Protein AF-A0A1M6G8B5-F1 (afdb_monomer)

Solvent-accessible surface area (backbone atoms only — not comparable to full-atom values): 11275 Å² total; per-residue (Å²): 138,87,86,83,88,87,83,81,87,79,93,84,87,83,91,82,84,88,82,90,81,89,80,86,82,80,84,83,77,86,79,80,83,82,78,87,80,78,81,82,77,81,77,76,77,73,76,72,65,67,79,67,63,78,80,67,77,77,81,80,72,81,74,77,85,74,79,82,84,76,59,58,72,57,52,52,50,35,52,52,48,27,37,52,56,14,40,40,54,83,79,52,59,72,67,59,53,52,51,49,52,52,51,50,48,49,52,51,53,50,53,48,50,52,51,54,52,49,28,67,73,68,72,47,80,86,73,84,63,64,64,59,55,47,43,55,53,48,30,55,50,49,20,53,50,48,29,75,74,59,34,22,69,50,37,41,55,52,40,52,51,52,48,53,51,52,51,52,52,52,63,74,75,106

Secondary structure (DSSP, 8-state):
---PPPPP---------------PPPPPPPPPPPPPPPPPPPPPP-TTTGGG---SPP-------PPP-SSHHHHHHHHHHHHHHHHHTTTS-HHHHHHHHHHHHHHHHHHHHHHHHHHHHTTPPPPPSHHHHHHHHHHHHHHHHHHHHHHHHHHHHHHHHHHHHHHHHHHHH-

Mean predicted aligned error: 17.0 Å

Nearest PDB structures (foldseek):
  6hjx-assembly1_E  TM=4.077E-01  e=4.255E+00  Dickeya chrysanthemi
  6hjx-assembly1_D  TM=4.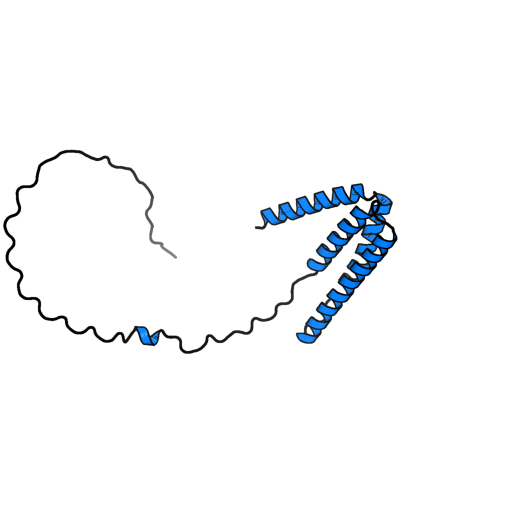013E-01  e=4.500E+00  Dickeya chrysanthemi

Sequence (174 aa):
MSDSPQYPGGHQYPEGPEPVGGYEPPPEPPRPRPDPVPPPEPDPPPVAAERFRRTTPARLRDIPVERGRGYWRLVTGTVFYVMIVGGMADYVDPSARVVAHLAFWGLIAAAFGVTVARERRYDWSPEARWPWAAAAIGGALAAEVLVLAFGSPAVIVGSLILLALGAFVLVLAG

Organism: NCBI:txid758803

Foldseek 3Di:
DDDDDDDDDDDDDDDDDDDDDDDDDDDDDDDDDDDDDDDDDPDDPCPPPVVPPPPDDDPPDDDPPDDDDDCVVLVVLLLVLLLVLLLCVVPDDVVVSVVSLVVSLVVLVVVVVVVVVVCVVNVNDDDDPVVSVCSSVVSSCSSVVCCVPPNNVVSNVVSVVVVVVVVVVVVVVD

Radius of gyration: 37.58 Å; Cα contacts (8 Å, |Δi|>4): 63; chains: 1; bounding box: 78×96×60 Å

pLDDT: mean 80.24, std 18.22, range [37.56, 98.06]

Structure (mmCIF, N/CA/C/O backbone):
data_AF-A0A1M6G8B5-F1
#
_entry.id   AF-A0A1M6G8B5-F1
#
loop_
_atom_site.group_PDB
_atom_site.id
_atom_site.type_symbol
_atom_site.label_atom_id
_atom_site.label_alt_id
_atom_site.label_comp_id
_atom_site.label_asym_id
_atom_site.label_entity_id
_atom_site.label_seq_id
_atom_site.pdbx_PDB_ins_code
_atom_site.Cartn_x
_atom_site.Cartn_y
_atom_site.Cartn_z
_atom_site.occupancy
_atom_site.B_iso_or_equiv
_atom_site.auth_seq_id
_atom_site.auth_comp_id
_atom_site.auth_asym_id
_atom_site.auth_atom_id
_atom_site.pdbx_PDB_model_num
ATOM 1 N N . MET A 1 1 ? -58.262 18.441 11.625 1.00 37.56 1 MET A N 1
ATOM 2 C CA . MET A 1 1 ? -58.736 19.220 10.465 1.00 37.56 1 MET A CA 1
ATOM 3 C C . MET A 1 1 ? -58.726 20.670 10.931 1.00 37.56 1 MET A C 1
ATOM 5 O O . MET A 1 1 ? -59.649 21.050 11.626 1.00 37.56 1 MET A O 1
ATOM 9 N N . SER A 1 2 ? -57.574 21.340 11.017 1.00 44.12 2 SER A N 1
ATOM 10 C CA . SER A 1 2 ? -56.680 21.845 9.955 1.00 44.12 2 SER A CA 1
ATOM 11 C C . SER A 1 2 ? -57.307 23.012 9.203 1.00 44.12 2 SER A C 1
ATOM 13 O O . SER A 1 2 ? -58.059 22.758 8.278 1.00 44.12 2 SER A O 1
ATOM 15 N N . ASP A 1 3 ? -56.943 24.238 9.586 1.00 48.12 3 ASP A N 1
ATOM 16 C CA . ASP A 1 3 ? -56.915 25.397 8.692 1.00 48.12 3 ASP A CA 1
ATOM 17 C C . ASP A 1 3 ? -55.738 26.311 9.071 1.00 48.12 3 ASP A C 1
ATOM 19 O O . ASP A 1 3 ? -55.512 26.636 10.238 1.00 48.12 3 ASP A O 1
ATOM 23 N N . SER A 1 4 ? -54.941 26.628 8.054 1.00 46.16 4 SER A N 1
ATOM 24 C CA . SER A 1 4 ? -53.639 27.299 8.095 1.00 46.16 4 SER A CA 1
ATOM 25 C C . SER A 1 4 ? -53.772 28.818 7.913 1.00 46.16 4 SER A C 1
ATOM 27 O O . SER A 1 4 ? -54.592 29.244 7.100 1.00 46.16 4 SER A O 1
ATOM 29 N N . PRO A 1 5 ? -52.916 29.654 8.533 1.00 56.34 5 PRO A N 1
ATOM 30 C CA . PRO A 1 5 ? -52.789 31.063 8.157 1.00 56.34 5 PRO A CA 1
ATOM 31 C C . PRO A 1 5 ? -51.826 31.286 6.979 1.00 56.34 5 PRO A C 1
ATOM 33 O O . PRO A 1 5 ? -50.752 30.690 6.896 1.00 56.34 5 PRO A O 1
ATOM 36 N N . GLN A 1 6 ? -52.246 32.175 6.081 1.00 52.47 6 GLN A N 1
ATOM 37 C CA . GLN A 1 6 ? -51.618 32.575 4.821 1.00 52.47 6 GLN A CA 1
ATOM 38 C C . GLN A 1 6 ? -50.399 33.497 5.020 1.00 52.47 6 GLN A C 1
ATOM 40 O O . GLN A 1 6 ? -50.428 34.413 5.838 1.00 52.47 6 GLN A O 1
ATOM 45 N N . TYR A 1 7 ? -49.364 33.296 4.199 1.00 46.31 7 TYR A N 1
ATOM 46 C CA . TYR A 1 7 ? -48.261 34.238 3.964 1.00 46.31 7 TYR A CA 1
ATOM 47 C C . TYR A 1 7 ? -48.490 34.983 2.635 1.00 46.31 7 TYR A C 1
ATOM 49 O O . TYR A 1 7 ? -48.707 34.319 1.620 1.00 46.31 7 TYR A O 1
ATOM 57 N N . PRO A 1 8 ? -48.345 36.316 2.582 1.00 53.56 8 PRO A N 1
ATOM 58 C CA . PRO A 1 8 ? -47.986 37.047 1.364 1.00 53.56 8 PRO A CA 1
ATOM 59 C C . PRO A 1 8 ? -46.480 37.390 1.437 1.00 53.56 8 PRO A C 1
ATOM 61 O O . PRO A 1 8 ? -46.020 37.922 2.440 1.00 53.56 8 PRO A O 1
ATOM 64 N N . GLY A 1 9 ? -45.608 36.951 0.518 1.00 44.19 9 GLY A N 1
ATOM 65 C CA . GLY A 1 9 ? -45.494 37.433 -0.869 1.00 44.19 9 GLY A CA 1
ATOM 66 C C . GLY A 1 9 ? -44.902 38.851 -0.857 1.00 44.19 9 GLY A C 1
ATOM 67 O O . GLY A 1 9 ? -45.481 39.720 -0.228 1.00 44.19 9 GLY A O 1
ATOM 68 N N . GLY A 1 10 ? -43.778 39.225 -1.463 1.00 38.00 10 GLY A N 1
ATOM 69 C CA . GLY A 1 10 ? -42.830 38.674 -2.431 1.00 38.00 10 GLY A CA 1
ATOM 70 C C . GLY A 1 10 ? -41.906 39.853 -2.826 1.00 38.00 10 GLY A C 1
ATOM 71 O O . GLY A 1 10 ? -42.221 41.005 -2.533 1.00 38.00 10 GLY A O 1
ATOM 72 N N . HIS A 1 11 ? -40.742 39.593 -3.421 1.00 50.22 11 HIS A N 1
ATOM 73 C CA . HIS A 1 11 ? -39.726 40.608 -3.755 1.00 50.22 11 HIS A CA 1
ATOM 74 C C . HIS A 1 11 ? -40.160 41.618 -4.835 1.00 50.22 11 HIS A C 1
ATOM 76 O O . HIS A 1 11 ? -40.746 41.196 -5.827 1.00 50.22 11 HIS A O 1
ATOM 82 N N . GLN A 1 12 ? -39.742 42.891 -4.709 1.00 45.28 12 GLN A N 1
ATOM 83 C CA . GLN A 1 12 ? -39.438 43.807 -5.830 1.00 45.28 12 GLN A CA 1
ATOM 84 C C . GLN A 1 12 ? -38.742 45.101 -5.342 1.00 45.28 12 GLN A C 1
ATOM 86 O O . GLN A 1 12 ? -39.284 45.821 -4.510 1.00 45.28 12 GLN A O 1
ATOM 91 N N . TYR A 1 13 ? -37.550 45.398 -5.878 1.00 47.88 13 TYR A N 1
ATOM 92 C CA . TYR A 1 13 ? -36.963 46.752 -5.930 1.00 47.88 13 TYR A CA 1
ATOM 93 C C . TYR A 1 13 ? -37.422 47.435 -7.230 1.00 47.88 13 TYR A C 1
ATOM 95 O O . TYR A 1 13 ? -37.620 46.734 -8.228 1.00 47.88 13 TYR A O 1
ATOM 103 N N . PRO A 1 14 ? -37.567 48.773 -7.251 1.00 51.31 14 PRO A N 1
ATOM 104 C CA . PRO A 1 14 ? -36.637 49.541 -8.087 1.00 51.31 14 PRO A CA 1
ATOM 105 C C . PRO A 1 14 ? -36.208 50.913 -7.527 1.00 51.31 14 PRO A C 1
ATOM 107 O O . PRO A 1 14 ? -36.845 51.505 -6.657 1.00 51.31 14 PRO A O 1
ATOM 110 N N . GLU A 1 15 ? -35.090 51.376 -8.088 1.00 50.91 15 GLU A N 1
ATOM 111 C CA . GLU A 1 15 ? -34.401 52.660 -7.922 1.00 50.91 15 GLU A CA 1
ATOM 112 C C . GLU A 1 15 ? -35.298 53.878 -8.205 1.00 50.91 15 GLU A C 1
ATOM 114 O O . GLU A 1 15 ? -36.099 53.876 -9.141 1.00 50.91 15 GLU A O 1
ATOM 119 N N . GLY A 1 16 ? -35.120 54.946 -7.422 1.00 44.53 16 GLY A N 1
ATOM 120 C CA . GLY A 1 16 ? -35.739 56.253 -7.646 1.00 44.53 16 GLY A CA 1
ATOM 121 C C . GLY A 1 16 ? -34.669 57.351 -7.775 1.00 44.53 16 GLY A C 1
ATOM 122 O O . GLY A 1 16 ? -33.766 57.380 -6.938 1.00 44.53 16 GLY A O 1
ATOM 123 N N . PRO A 1 17 ? -34.732 58.227 -8.797 1.00 51.56 17 PRO A N 1
ATOM 124 C CA . PRO A 1 17 ? -33.690 59.212 -9.108 1.00 51.56 17 PRO A CA 1
ATOM 125 C C . PRO A 1 17 ? -33.776 60.501 -8.267 1.00 51.56 17 PRO A C 1
ATOM 127 O O . PRO A 1 17 ? -34.856 60.917 -7.847 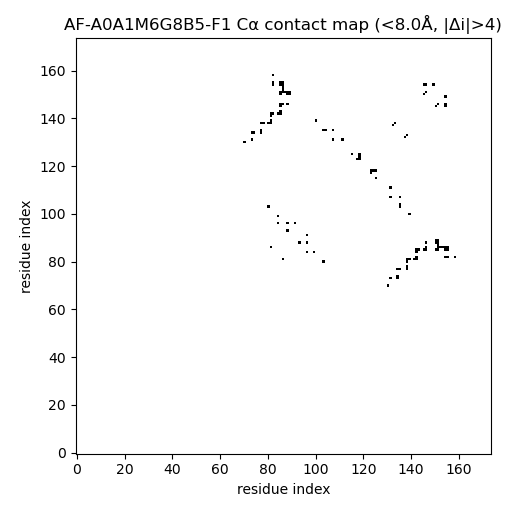1.00 51.56 17 PRO A O 1
ATOM 130 N N . GLU A 1 18 ? -32.623 61.152 -8.069 1.00 54.22 18 GLU A N 1
ATOM 131 C CA . GLU A 1 18 ? -32.478 62.480 -7.448 1.00 54.22 18 GLU A CA 1
ATOM 132 C C . GLU A 1 18 ? -33.239 63.591 -8.197 1.00 54.22 18 GLU A C 1
ATOM 134 O O . GLU A 1 18 ? -33.246 63.616 -9.431 1.00 54.22 18 GLU A O 1
ATOM 139 N N . PRO A 1 19 ? -33.735 64.609 -7.471 1.00 53.81 19 PRO A N 1
ATOM 140 C CA . PRO A 1 19 ? -33.882 65.954 -8.005 1.00 53.81 19 PRO A CA 1
ATOM 141 C C . PRO A 1 19 ? -32.998 66.970 -7.261 1.00 53.81 19 PRO A C 1
ATOM 143 O O . PRO A 1 19 ? -33.146 67.224 -6.067 1.00 53.81 19 PRO A O 1
ATOM 146 N N . VAL A 1 20 ? -32.109 67.593 -8.034 1.00 41.00 20 VAL A N 1
ATOM 147 C CA . VAL A 1 20 ? -31.324 68.792 -7.713 1.00 41.00 20 VAL A CA 1
ATOM 148 C C . VAL A 1 20 ? -32.245 70.020 -7.681 1.00 41.00 20 VAL A C 1
ATOM 150 O O . VAL A 1 20 ? -32.958 70.279 -8.648 1.00 41.00 20 VAL A O 1
ATOM 153 N N . GLY A 1 21 ? -32.197 70.818 -6.611 1.00 40.22 21 GLY A N 1
ATOM 154 C CA . GLY A 1 21 ? -32.881 72.116 -6.541 1.00 40.22 21 GLY A CA 1
ATOM 155 C C . GLY A 1 21 ? -32.597 72.850 -5.233 1.00 40.22 21 GLY A C 1
ATOM 156 O O . GLY A 1 21 ? -33.089 72.454 -4.182 1.00 40.22 21 GLY A O 1
ATOM 157 N N . GLY A 1 22 ? -31.762 73.890 -5.293 1.00 40.66 22 GLY A N 1
ATOM 158 C CA . GLY A 1 22 ? -31.274 74.627 -4.129 1.00 40.66 22 GLY A CA 1
ATOM 159 C C . GLY A 1 22 ? -32.236 75.677 -3.574 1.00 40.66 22 GLY A 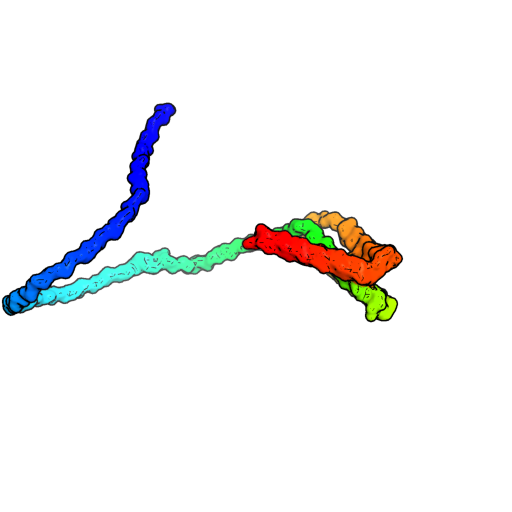C 1
ATOM 160 O O . GLY A 1 22 ? -33.005 76.262 -4.323 1.00 40.66 22 GLY A O 1
ATOM 161 N N . TYR A 1 23 ? -32.110 75.939 -2.271 1.00 49.19 23 TYR A N 1
ATOM 162 C CA . TYR A 1 23 ? -32.332 77.225 -1.601 1.00 49.19 23 TYR A CA 1
ATOM 163 C C . TYR A 1 23 ? -31.482 77.240 -0.315 1.00 49.19 23 TYR A C 1
ATOM 165 O O . TYR A 1 23 ? -31.417 76.252 0.414 1.00 49.19 23 TYR A O 1
ATOM 173 N N . GLU A 1 24 ? -30.778 78.346 -0.090 1.00 55.44 24 GLU A N 1
ATOM 174 C CA . GLU A 1 24 ? -29.823 78.583 0.999 1.00 55.44 24 GLU A CA 1
ATOM 175 C C . GLU A 1 24 ? -30.557 78.778 2.349 1.00 55.44 24 GLU A C 1
ATOM 177 O O . GLU A 1 24 ? -31.588 79.458 2.376 1.00 55.44 24 GLU A O 1
ATOM 182 N N . PRO A 1 25 ? -30.097 78.189 3.472 1.00 62.41 25 PRO A N 1
ATOM 183 C CA . PRO A 1 25 ? -30.795 78.316 4.750 1.00 62.41 25 PRO A CA 1
ATOM 184 C C . PRO A 1 25 ? -30.586 79.708 5.389 1.00 62.41 25 PRO A C 1
ATOM 186 O O . PRO A 1 25 ? -29.459 80.206 5.414 1.00 62.41 25 PRO A O 1
ATOM 189 N N . PRO A 1 26 ? -31.637 80.343 5.948 1.00 68.56 26 PRO A N 1
ATOM 190 C CA . PRO A 1 26 ? -31.510 81.608 6.671 1.00 68.56 26 PRO A CA 1
ATOM 191 C C . PRO A 1 26 ? -30.746 81.438 8.004 1.00 68.56 26 PRO A C 1
ATOM 193 O O . PRO A 1 26 ? -30.787 80.361 8.602 1.00 68.56 26 PRO A O 1
ATOM 196 N N . PRO A 1 27 ? -30.053 82.487 8.494 1.00 67.88 27 PRO A N 1
ATOM 197 C CA . PRO A 1 27 ? -29.157 82.390 9.649 1.00 67.88 27 PRO A CA 1
ATOM 198 C C . PRO A 1 27 ? -29.884 82.057 10.966 1.00 67.88 27 PRO A C 1
ATOM 200 O O . PRO A 1 27 ? -30.940 82.614 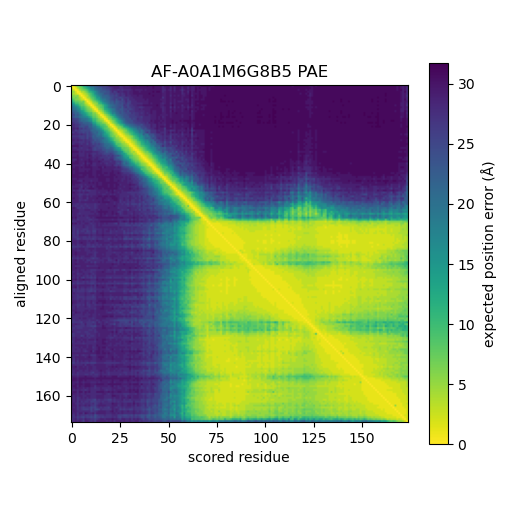11.267 1.00 67.88 27 PRO A O 1
ATOM 203 N N . GLU A 1 28 ? -29.284 81.160 11.762 1.00 65.25 28 GLU A N 1
ATOM 204 C CA . GLU A 1 28 ? -29.818 80.678 13.047 1.00 65.25 28 GLU A CA 1
ATOM 205 C C . GLU A 1 28 ? -29.940 81.807 14.098 1.00 65.25 28 GLU A C 1
ATOM 207 O O . GLU A 1 28 ? -28.975 82.544 14.328 1.00 65.25 28 GLU A O 1
ATOM 212 N N . PRO A 1 29 ? -31.081 81.926 14.807 1.00 68.56 29 PRO A N 1
ATOM 213 C CA . PRO A 1 29 ? -31.206 82.814 15.960 1.00 68.56 29 PRO A CA 1
ATOM 214 C C . PRO A 1 29 ? -30.404 82.296 17.178 1.00 68.56 29 PRO A C 1
ATOM 216 O O . PRO A 1 29 ? -30.191 81.088 17.319 1.00 68.56 29 PRO A O 1
ATOM 219 N N . PRO A 1 30 ? -29.957 83.184 18.090 1.00 67.56 30 PRO A N 1
ATOM 220 C CA . PRO A 1 30 ? -29.073 82.808 19.192 1.00 67.56 30 PRO A CA 1
ATOM 221 C C . PRO A 1 30 ? -29.739 81.849 20.191 1.00 67.56 30 PRO A C 1
ATOM 223 O O . PRO A 1 30 ? -30.851 82.081 20.664 1.00 67.56 30 PRO A O 1
ATOM 226 N N . ARG A 1 31 ? -29.020 80.773 20.534 1.00 66.06 31 ARG A N 1
ATOM 227 C CA . ARG A 1 31 ? -29.486 79.690 21.416 1.00 66.06 31 ARG A CA 1
ATOM 228 C C . ARG A 1 31 ? -29.625 80.171 22.877 1.00 66.06 31 ARG A C 1
ATOM 230 O O . ARG A 1 31 ? -28.689 80.794 23.386 1.00 66.06 31 ARG A O 1
ATOM 237 N N . PRO A 1 32 ? -30.734 79.867 23.581 1.00 64.62 32 PRO A N 1
ATOM 238 C CA . PRO A 1 32 ? -30.854 80.098 25.024 1.00 64.62 32 PRO A CA 1
ATOM 239 C C . PRO A 1 32 ? -29.800 79.304 25.817 1.00 64.62 32 PRO A C 1
ATOM 241 O O . PRO A 1 32 ? -29.398 78.217 25.404 1.00 64.62 32 PRO A O 1
ATOM 244 N N . ARG A 1 33 ? -29.332 79.850 26.949 1.00 66.38 33 ARG A N 1
ATOM 245 C CA . ARG A 1 33 ? -28.302 79.218 27.799 1.00 66.38 33 ARG A CA 1
ATOM 246 C C . ARG A 1 33 ? -28.807 77.891 28.404 1.00 66.38 33 ARG A C 1
ATOM 248 O O . ARG A 1 33 ? -29.977 77.841 28.768 1.00 66.38 33 ARG A O 1
ATOM 255 N N . PRO A 1 34 ? -27.954 76.857 28.557 1.00 66.38 34 PRO A N 1
ATOM 256 C CA . PRO A 1 34 ? -28.353 75.585 29.164 1.00 66.38 34 PRO A CA 1
ATOM 257 C C . PRO A 1 34 ? -28.614 75.726 30.669 1.00 66.38 34 PRO A C 1
ATOM 259 O O . PRO A 1 34 ? -27.818 76.356 31.370 1.00 66.38 34 PRO A O 1
ATOM 262 N N . ASP A 1 35 ? -29.681 75.098 31.162 1.00 68.38 35 ASP A N 1
ATOM 263 C CA . ASP A 1 35 ? -29.920 74.923 32.597 1.00 68.38 35 ASP A CA 1
ATOM 264 C C . ASP A 1 35 ? -28.852 74.000 33.233 1.00 68.38 35 ASP A C 1
ATOM 266 O O . ASP A 1 35 ? -28.266 73.162 32.537 1.00 68.38 35 ASP A O 1
ATOM 270 N N . PRO A 1 36 ? -28.562 74.122 34.545 1.00 64.88 36 PRO A N 1
ATOM 271 C CA . PRO A 1 36 ? -27.527 73.326 35.204 1.00 64.88 36 PRO A CA 1
ATOM 272 C C . PRO A 1 36 ? -27.852 71.825 35.196 1.00 64.88 36 PRO A C 1
ATOM 274 O O . PRO A 1 36 ? -28.911 71.405 35.658 1.00 64.88 36 PRO A O 1
ATOM 277 N N . VAL A 1 37 ? -26.910 71.011 34.715 1.00 67.00 37 VAL A N 1
ATOM 278 C CA . VAL A 1 37 ? -26.997 69.543 34.712 1.00 67.00 37 VAL A CA 1
ATOM 279 C C . VAL A 1 37 ? -26.871 69.021 36.156 1.00 67.00 37 VAL A C 1
ATOM 281 O O . VAL A 1 37 ? -25.859 69.317 36.800 1.00 67.00 37 VAL A O 1
ATOM 284 N N . PRO A 1 38 ? -27.844 68.263 36.701 1.00 64.75 38 PRO A N 1
ATOM 285 C CA . PRO A 1 38 ? -27.675 67.599 37.993 1.00 64.75 38 PRO A CA 1
ATOM 286 C C . PRO A 1 38 ? -26.561 66.535 37.912 1.00 64.75 38 PRO A C 1
ATOM 288 O O . PRO A 1 38 ? -26.350 65.954 36.846 1.00 64.75 38 PRO A O 1
ATOM 291 N N . PRO A 1 39 ? -25.812 66.286 39.003 1.00 69.31 39 PRO A N 1
ATOM 292 C CA . PRO A 1 39 ? -24.677 65.368 38.979 1.00 69.31 39 PRO A CA 1
ATOM 293 C C . PRO A 1 39 ? -25.119 63.943 38.602 1.00 69.31 39 PRO A C 1
ATOM 295 O O . PRO A 1 39 ? -26.214 63.532 38.988 1.00 69.31 39 PRO A O 1
ATOM 298 N N . PRO A 1 40 ? -24.285 63.184 37.865 1.00 64.44 40 PRO A N 1
ATOM 299 C CA . PRO A 1 40 ? -24.620 61.822 37.471 1.00 64.44 40 PRO A CA 1
ATOM 300 C C . PRO A 1 40 ? -24.773 60.940 38.715 1.00 64.44 40 PRO A C 1
ATOM 302 O O . PRO A 1 40 ? -23.897 60.921 39.584 1.00 64.44 40 PRO A O 1
ATOM 305 N N . GLU A 1 41 ? -25.889 60.216 38.801 1.00 69.12 41 GLU A N 1
ATOM 306 C CA . GLU A 1 41 ? -26.042 59.137 39.776 1.00 69.12 41 GLU A CA 1
ATOM 307 C C . GLU A 1 41 ? -24.955 58.076 39.524 1.00 69.12 41 GLU A C 1
ATOM 309 O O . GLU A 1 41 ? -24.637 57.788 38.367 1.00 69.12 41 GLU A O 1
ATOM 314 N N . PRO A 1 42 ? -24.343 57.504 40.575 1.00 63.75 42 PRO A N 1
ATOM 315 C CA . PRO A 1 42 ? -23.376 56.433 40.398 1.00 63.75 42 PRO A CA 1
ATOM 316 C C . PRO A 1 42 ? -24.075 55.208 39.802 1.00 63.75 42 PRO A C 1
ATOM 318 O O . PRO A 1 42 ? -25.077 54.739 40.345 1.00 63.75 42 PRO A O 1
ATOM 321 N N . ASP A 1 43 ? -23.524 54.686 38.703 1.00 62.44 43 ASP A N 1
ATOM 322 C CA . ASP A 1 43 ? -24.008 53.461 38.071 1.00 62.44 43 ASP A CA 1
ATOM 323 C C . ASP A 1 43 ? -24.149 52.343 39.120 1.00 62.44 43 ASP A C 1
ATOM 325 O O . ASP A 1 43 ? -23.220 52.115 39.911 1.00 62.44 43 ASP A O 1
ATOM 329 N N . PRO A 1 44 ? -25.283 51.617 39.159 1.00 61.94 44 PRO A N 1
ATOM 330 C CA . PRO A 1 44 ? -25.409 50.467 40.037 1.00 61.94 44 PRO A CA 1
ATOM 331 C C . PRO A 1 44 ? -24.309 49.448 39.694 1.00 61.94 44 PRO A C 1
ATOM 333 O O . PRO A 1 44 ? -24.003 49.246 38.514 1.00 61.94 44 PRO A O 1
ATOM 336 N N . PRO A 1 45 ? -23.698 48.787 40.696 1.00 62.16 45 PRO A N 1
ATOM 337 C CA . PRO A 1 45 ? -22.607 47.854 40.450 1.00 62.16 45 PRO A CA 1
ATOM 338 C C . PRO A 1 45 ? -23.062 46.753 39.477 1.00 62.16 45 PRO A C 1
ATOM 340 O O . PRO A 1 45 ? -24.220 46.330 39.537 1.00 62.16 45 PRO A O 1
ATOM 343 N N . PRO A 1 46 ? -22.188 46.263 38.580 1.00 57.25 46 PRO A N 1
ATOM 344 C CA . PRO A 1 46 ? -22.558 45.313 37.534 1.00 57.25 46 PRO A CA 1
ATOM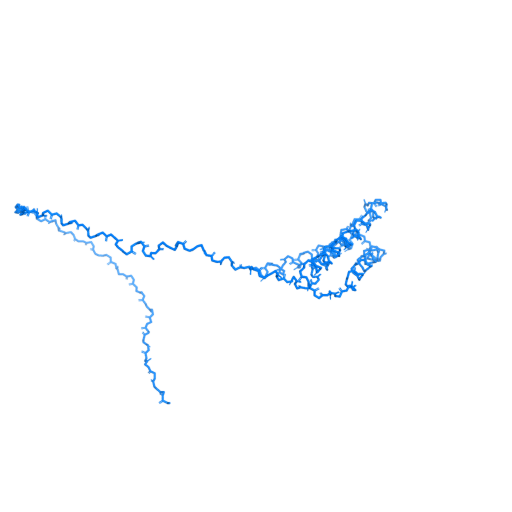 345 C C . PRO A 1 46 ? -22.784 43.897 38.096 1.00 57.25 46 PRO A C 1
ATOM 347 O O . PRO A 1 46 ? -22.055 42.962 37.779 1.00 57.25 46 PRO A O 1
ATOM 350 N N . VAL A 1 47 ? -23.848 43.693 38.881 1.00 58.00 47 VAL A N 1
ATOM 351 C CA . VAL A 1 47 ? -24.182 42.407 39.537 1.00 58.00 47 VAL A CA 1
ATOM 352 C C . VAL A 1 47 ? -24.498 41.289 38.522 1.00 58.00 47 VAL A C 1
ATOM 354 O O . VAL A 1 47 ? -24.552 40.105 38.858 1.00 58.00 47 VAL A O 1
ATOM 357 N N . ALA A 1 48 ? -24.712 41.640 37.251 1.00 57.03 48 ALA A N 1
ATOM 358 C CA . ALA A 1 48 ? -25.021 40.683 36.195 1.00 57.03 48 ALA A CA 1
ATOM 359 C C . ALA A 1 48 ? -23.775 40.021 35.582 1.00 57.03 48 ALA A C 1
ATOM 361 O O . ALA A 1 48 ? -23.870 38.879 35.138 1.00 57.03 48 ALA A O 1
ATOM 362 N N . ALA A 1 49 ? -22.611 40.680 35.567 1.00 53.12 49 ALA A N 1
ATOM 363 C CA . ALA A 1 49 ? -21.429 40.170 34.860 1.00 53.12 49 ALA A CA 1
ATOM 364 C C . ALA A 1 49 ? -20.679 39.072 35.640 1.00 53.12 49 ALA A C 1
ATOM 366 O O . ALA A 1 49 ? -20.035 38.206 35.044 1.00 53.12 49 ALA A O 1
ATOM 367 N N . GLU A 1 50 ? -20.796 39.050 36.968 1.00 53.47 50 GLU A N 1
ATOM 368 C CA . GLU A 1 50 ? -20.112 38.064 37.815 1.00 53.47 50 GLU A CA 1
ATOM 369 C C . GLU A 1 50 ? -20.757 36.673 37.767 1.00 53.47 50 GLU A C 1
ATOM 371 O O . GLU A 1 50 ? -20.055 35.669 37.898 1.00 53.47 50 GLU A O 1
ATOM 376 N N . ARG A 1 51 ? -22.065 36.579 37.480 1.00 57.88 51 ARG A N 1
ATOM 377 C CA . ARG A 1 51 ? -22.776 35.289 37.352 1.00 57.88 51 ARG A CA 1
ATOM 378 C C . ARG A 1 51 ? -22.400 34.488 36.103 1.00 57.88 51 ARG A C 1
ATOM 380 O O . ARG A 1 51 ? -22.737 33.308 36.030 1.00 57.88 51 ARG A O 1
ATOM 387 N N . PHE A 1 52 ? -21.696 35.089 35.142 1.00 56.97 52 PHE A N 1
ATOM 388 C CA . PHE A 1 52 ? -21.307 34.427 33.891 1.00 56.97 52 PHE A CA 1
ATOM 389 C C . PHE A 1 52 ? -19.848 33.967 33.849 1.00 56.97 52 PHE A C 1
ATOM 391 O O . PHE A 1 52 ? -19.448 33.308 32.885 1.00 56.97 52 PHE A O 1
ATOM 398 N N . ARG A 1 53 ? -19.042 34.223 34.891 1.00 61.78 53 ARG A N 1
ATOM 399 C CA . ARG A 1 53 ? -17.750 33.540 35.024 1.00 61.78 53 ARG A CA 1
ATOM 400 C C . ARG A 1 53 ? -18.013 32.092 35.426 1.00 61.78 53 ARG A C 1
ATOM 402 O O . ARG A 1 53 ? -18.134 31.777 36.605 1.00 61.78 53 ARG A O 1
ATOM 409 N N . ARG A 1 54 ? -18.098 31.195 34.437 1.00 61.44 54 ARG A N 1
ATOM 410 C CA . ARG A 1 54 ? -17.988 29.744 34.661 1.00 61.44 54 ARG A CA 1
ATOM 411 C C . ARG A 1 54 ? -16.652 29.472 35.362 1.00 61.44 54 ARG A C 1
ATOM 413 O O . ARG A 1 54 ? -15.613 29.401 34.719 1.00 61.44 54 ARG A O 1
ATOM 420 N N . THR A 1 55 ? -16.686 29.346 36.685 1.00 65.38 55 THR A N 1
ATOM 421 C CA . THR A 1 55 ? -15.543 28.958 37.527 1.00 65.38 55 THR A CA 1
ATOM 422 C C . THR A 1 55 ? -15.336 27.447 37.554 1.00 65.38 55 THR A C 1
ATOM 424 O O . THR A 1 55 ? -14.303 26.968 38.011 1.00 65.38 55 THR A O 1
ATOM 427 N N . THR A 1 56 ? -16.300 26.675 37.048 1.00 66.19 56 THR A N 1
ATOM 428 C CA . THR A 1 56 ? -16.165 25.229 36.911 1.00 66.19 56 THR A CA 1
ATOM 429 C C . THR A 1 56 ? -15.388 24.921 35.630 1.00 66.19 56 THR A C 1
ATOM 431 O O . THR A 1 56 ? -15.871 25.275 34.548 1.00 66.19 56 THR A O 1
ATOM 434 N N . PRO A 1 57 ? -14.215 24.262 35.707 1.00 67.62 57 PRO A N 1
ATOM 435 C CA . PRO A 1 57 ? -13.546 23.779 34.509 1.00 67.62 57 PRO A CA 1
ATOM 436 C C . PRO A 1 57 ? -14.519 22.879 33.748 1.00 67.62 57 PRO A C 1
ATOM 438 O O . PRO A 1 57 ? -15.195 22.032 34.341 1.00 67.62 57 PRO A O 1
ATOM 441 N N . ALA A 1 58 ? -14.639 23.102 32.438 1.00 70.75 58 ALA A N 1
ATOM 442 C CA . ALA A 1 58 ? -15.452 22.252 31.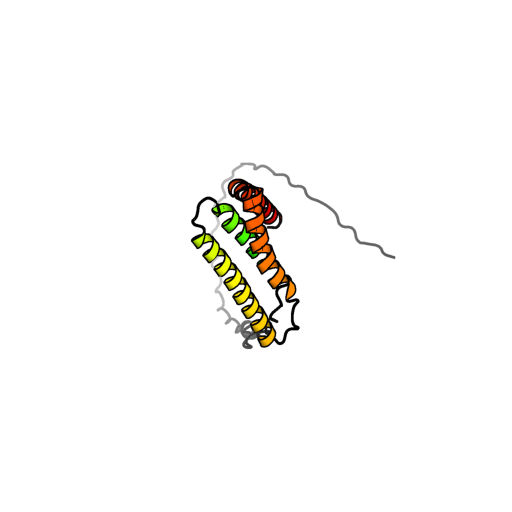585 1.00 70.75 58 ALA A CA 1
ATOM 443 C C . ALA A 1 58 ? -14.999 20.804 31.800 1.00 70.75 58 ALA A C 1
ATOM 445 O O . ALA A 1 58 ? -13.823 20.490 31.631 1.00 70.75 58 ALA A O 1
ATOM 446 N N . ARG A 1 59 ? -15.921 19.940 32.239 1.00 66.94 59 ARG A N 1
ATOM 447 C CA . ARG A 1 59 ? -15.644 18.517 32.441 1.00 66.94 59 ARG A CA 1
ATOM 448 C C . ARG A 1 59 ? -15.141 17.976 31.101 1.00 66.94 59 ARG A C 1
ATOM 450 O O . ARG A 1 59 ? -15.924 17.901 30.154 1.00 66.94 59 ARG A O 1
ATOM 457 N N . LEU A 1 60 ? -13.845 17.674 31.010 1.00 71.06 60 LEU A N 1
ATOM 458 C CA . LEU A 1 60 ? -13.256 17.005 29.855 1.00 71.06 60 LEU A CA 1
ATOM 459 C C . LEU A 1 60 ? -13.975 15.662 29.738 1.00 71.06 60 LEU A C 1
ATOM 461 O O . LEU A 1 60 ? -13.802 14.780 30.575 1.00 71.06 60 LEU A O 1
ATOM 465 N N . ARG A 1 61 ? -14.886 15.551 28.769 1.00 67.94 61 ARG A N 1
ATOM 466 C CA . ARG A 1 61 ? -15.424 14.250 28.389 1.00 67.94 61 ARG A CA 1
ATOM 467 C C . ARG A 1 61 ? -14.276 13.500 27.737 1.00 67.94 61 ARG A C 1
ATOM 469 O O . ARG A 1 61 ? -13.720 1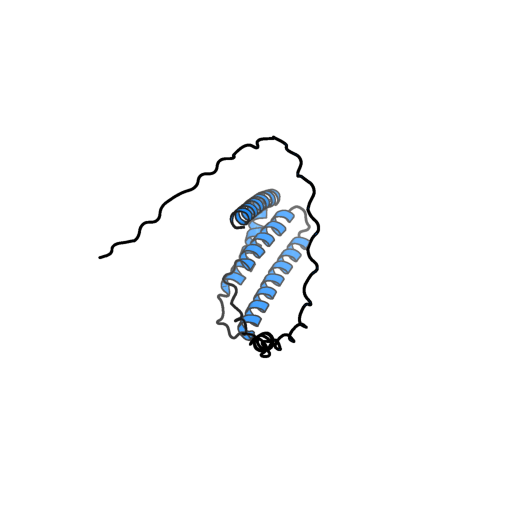3.995 26.759 1.00 67.94 61 ARG A O 1
ATOM 476 N N . ASP A 1 62 ? -13.952 12.332 28.274 1.00 72.62 62 ASP A N 1
ATOM 477 C CA . ASP A 1 62 ? -13.062 11.403 27.596 1.00 72.62 62 ASP A CA 1
ATOM 478 C C . ASP A 1 62 ? -13.673 11.089 26.230 1.00 72.62 62 ASP A C 1
ATOM 480 O O . ASP A 1 62 ? -14.784 10.562 26.131 1.00 72.62 62 ASP A O 1
ATOM 484 N N . ILE A 1 63 ? -12.980 11.505 25.171 1.00 71.62 63 ILE A N 1
ATOM 485 C CA . ILE A 1 63 ? -13.380 11.197 23.803 1.00 71.62 63 ILE A CA 1
ATOM 486 C C . ILE A 1 63 ? -13.153 9.692 23.640 1.00 71.62 63 ILE A C 1
ATOM 488 O O . ILE A 1 63 ? -12.010 9.245 23.788 1.00 71.62 63 ILE A O 1
ATOM 492 N N . PRO A 1 64 ? -14.202 8.891 23.375 1.00 70.25 64 PRO A N 1
ATOM 493 C CA . PRO A 1 64 ? -14.018 7.468 23.163 1.00 70.25 64 PRO A CA 1
ATOM 494 C C . PRO A 1 64 ? -13.076 7.281 21.975 1.00 70.25 64 PRO A C 1
ATOM 496 O O . PRO A 1 64 ? -13.271 7.864 20.909 1.00 70.25 64 PRO A O 1
ATOM 499 N N . VAL A 1 65 ? -12.018 6.494 22.168 1.00 78.00 65 VAL A N 1
ATOM 500 C CA . VAL A 1 65 ? -11.102 6.163 21.077 1.00 78.00 65 VAL A CA 1
ATOM 501 C C . VAL A 1 65 ? -11.858 5.242 20.131 1.00 78.00 65 VAL A C 1
ATOM 503 O O . VAL A 1 65 ? -11.994 4.046 20.385 1.00 78.00 65 VAL A O 1
ATOM 506 N N . GLU A 1 66 ? -12.385 5.811 19.054 1.00 76.38 66 GLU A N 1
ATOM 507 C CA . GLU A 1 66 ? -13.081 5.044 18.034 1.00 76.38 66 GLU A CA 1
ATOM 508 C C . GLU A 1 66 ? -12.095 4.179 17.242 1.00 76.38 66 GLU A C 1
ATOM 510 O O . GLU A 1 66 ? -10.951 4.555 16.949 1.00 76.38 66 GLU A O 1
ATOM 515 N N . ARG A 1 67 ? -12.552 2.979 16.889 1.00 76.12 67 ARG A N 1
ATOM 516 C CA . ARG A 1 67 ? -11.809 2.067 16.028 1.00 76.12 67 ARG A CA 1
ATOM 517 C C . ARG A 1 67 ? -11.907 2.574 14.590 1.00 76.12 67 ARG A C 1
ATOM 519 O O . ARG A 1 67 ? -13.003 2.744 14.065 1.00 76.12 67 ARG A O 1
ATOM 526 N N . GLY A 1 68 ? -10.762 2.791 13.941 1.00 72.38 68 GLY A N 1
ATOM 527 C CA . GLY A 1 68 ? -10.727 3.098 12.511 1.00 72.38 68 GLY A CA 1
ATOM 528 C C . GLY A 1 68 ? -11.395 1.969 11.725 1.00 72.38 68 GLY A C 1
ATOM 529 O O . GLY A 1 68 ? -11.054 0.803 11.911 1.00 72.38 68 GLY A O 1
ATOM 530 N N . ARG A 1 69 ? -12.383 2.299 10.892 1.00 75.38 69 ARG A N 1
ATOM 531 C CA . ARG A 1 69 ? -13.211 1.303 10.208 1.00 75.38 69 ARG A CA 1
ATOM 532 C C . ARG A 1 69 ? -12.546 0.863 8.897 1.00 75.38 69 ARG A C 1
ATOM 534 O O . ARG A 1 69 ? -12.417 1.654 7.966 1.00 75.38 69 ARG A O 1
ATOM 541 N N . GLY A 1 70 ? -12.167 -0.413 8.819 1.00 82.62 70 GLY A N 1
ATOM 542 C CA . GLY A 1 70 ? -11.745 -1.082 7.583 1.00 82.62 70 GLY A CA 1
ATOM 543 C C . GLY A 1 70 ? -10.245 -1.038 7.263 1.00 82.62 70 GLY A C 1
ATOM 544 O O . GLY A 1 70 ? -9.437 -0.431 7.962 1.00 82.62 70 GLY A O 1
ATOM 545 N N . TYR A 1 71 ? -9.883 -1.697 6.159 1.00 89.44 71 TYR A N 1
ATOM 546 C CA . TYR A 1 71 ? -8.497 -1.932 5.731 1.00 89.44 71 TYR A CA 1
ATOM 547 C C . TYR A 1 71 ? -8.019 -0.961 4.645 1.00 89.44 71 TYR A C 1
ATOM 549 O O . TYR A 1 71 ? -7.045 -1.247 3.957 1.00 89.44 71 TYR A O 1
ATOM 557 N N . TRP A 1 72 ? -8.665 0.198 4.483 1.00 91.38 72 TRP A N 1
ATOM 558 C CA . TRP A 1 72 ? -8.338 1.149 3.413 1.00 91.38 72 TRP A CA 1
ATOM 559 C C . TRP A 1 72 ? -6.865 1.542 3.401 1.00 91.38 72 TRP A C 1
ATOM 561 O O . TRP A 1 72 ? -6.224 1.469 2.363 1.00 91.38 72 TRP A O 1
ATOM 571 N N . ARG A 1 73 ? -6.284 1.842 4.568 1.00 91.75 73 ARG A N 1
ATOM 572 C CA . ARG A 1 73 ? -4.852 2.176 4.671 1.00 91.75 73 ARG A CA 1
ATOM 573 C C . ARG A 1 73 ? -3.950 1.033 4.197 1.00 91.75 73 ARG A C 1
ATOM 575 O O . ARG A 1 73 ? -2.925 1.294 3.578 1.00 91.75 73 ARG A O 1
ATOM 582 N N . LEU A 1 74 ? -4.340 -0.214 4.469 1.00 93.69 74 LEU A N 1
ATOM 583 C CA . LEU A 1 74 ? -3.605 -1.404 4.040 1.00 93.69 74 LEU A CA 1
ATOM 584 C C . LEU A 1 74 ? -3.727 -1.604 2.525 1.00 93.69 74 LEU A C 1
ATOM 586 O O . LEU A 1 74 ? -2.718 -1.824 1.861 1.00 93.69 74 LEU A O 1
ATOM 590 N N . VAL A 1 75 ? -4.939 -1.470 1.976 1.00 94.69 75 VAL A N 1
ATOM 591 C CA . VAL A 1 75 ? -5.198 -1.569 0.532 1.00 94.69 75 VAL A CA 1
ATOM 592 C C . VAL A 1 75 ? -4.420 -0.494 -0.217 1.00 94.69 75 VAL A C 1
ATOM 594 O O . VAL A 1 75 ? -3.630 -0.817 -1.097 1.00 94.69 75 VAL A O 1
ATOM 597 N N . THR A 1 76 ? -4.575 0.770 0.173 1.00 94.44 76 THR A N 1
ATOM 598 C CA . THR A 1 76 ? -3.883 1.898 -0.454 1.00 94.44 76 THR A CA 1
ATOM 599 C C . THR A 1 76 ? -2.368 1.733 -0.358 1.00 94.44 76 THR A C 1
ATOM 601 O O . THR A 1 76 ? -1.687 1.860 -1.369 1.00 94.44 76 THR A O 1
ATOM 604 N N . GLY A 1 77 ? -1.834 1.365 0.813 1.00 96.06 77 GLY A N 1
ATOM 605 C CA . GLY A 1 77 ? -0.401 1.107 0.980 1.00 96.06 77 GLY A CA 1
ATOM 606 C C . GLY A 1 77 ? 0.119 -0.028 0.091 1.00 96.06 77 GLY A C 1
ATOM 607 O O . GLY A 1 77 ? 1.189 0.099 -0.497 1.00 96.06 77 GLY A O 1
ATOM 608 N N . THR A 1 78 ? -0.658 -1.102 -0.066 1.00 96.69 78 THR A N 1
ATOM 609 C CA . THR A 1 78 ? -0.312 -2.231 -0.948 1.00 96.69 78 THR A CA 1
ATOM 610 C C . THR A 1 78 ? -0.328 -1.819 -2.417 1.00 96.69 78 THR A C 1
ATOM 612 O O . THR A 1 78 ? 0.591 -2.157 -3.156 1.00 96.69 78 THR A O 1
ATOM 615 N N . VAL A 1 79 ? -1.335 -1.051 -2.841 1.00 96.94 79 VAL A N 1
ATOM 616 C CA . VAL A 1 79 ? -1.423 -0.524 -4.210 1.00 96.94 79 VAL A CA 1
ATOM 617 C C . VAL A 1 79 ? -0.230 0.381 -4.514 1.00 96.94 79 VAL A C 1
ATOM 619 O O . VAL A 1 79 ? 0.451 0.159 -5.510 1.00 96.94 79 VAL A O 1
ATOM 622 N N . PHE A 1 80 ? 0.095 1.329 -3.628 1.00 96.75 80 PHE A N 1
ATOM 623 C CA . PHE A 1 80 ? 1.276 2.183 -3.792 1.00 96.75 80 PHE A CA 1
ATOM 624 C C . PHE A 1 80 ? 2.570 1.377 -3.874 1.00 96.75 80 PHE A C 1
ATOM 626 O O . PHE A 1 80 ? 3.414 1.662 -4.719 1.00 96.75 80 PHE A O 1
ATOM 633 N N . TYR A 1 81 ? 2.720 0.358 -3.028 1.00 97.19 81 TYR A N 1
ATOM 634 C CA . TYR A 1 81 ? 3.863 -0.543 -3.093 1.00 97.19 81 TYR A CA 1
ATOM 635 C C . TYR A 1 81 ? 3.990 -1.210 -4.473 1.00 97.19 81 TYR A C 1
ATOM 637 O O . TYR A 1 81 ? 5.063 -1.143 -5.071 1.00 97.19 81 TYR A O 1
ATOM 645 N N . VAL A 1 82 ? 2.904 -1.777 -5.013 1.00 97.38 82 VAL A N 1
ATOM 646 C CA . VAL A 1 82 ? 2.895 -2.408 -6.347 1.00 97.38 82 VAL A CA 1
ATOM 647 C C . VAL A 1 82 ? 3.254 -1.405 -7.441 1.00 97.38 82 VAL A C 1
ATOM 649 O O . VAL A 1 82 ? 4.056 -1.719 -8.315 1.00 97.38 82 VAL A O 1
ATOM 652 N N . MET A 1 83 ? 2.701 -0.193 -7.381 1.00 97.25 83 MET A N 1
ATOM 653 C CA . MET A 1 83 ? 2.985 0.863 -8.357 1.00 97.25 83 MET A CA 1
ATOM 654 C C . MET A 1 83 ? 4.465 1.256 -8.353 1.00 97.25 83 MET A C 1
ATOM 656 O O . MET A 1 83 ? 5.075 1.376 -9.413 1.00 97.25 83 MET A O 1
ATOM 660 N N . ILE A 1 84 ? 5.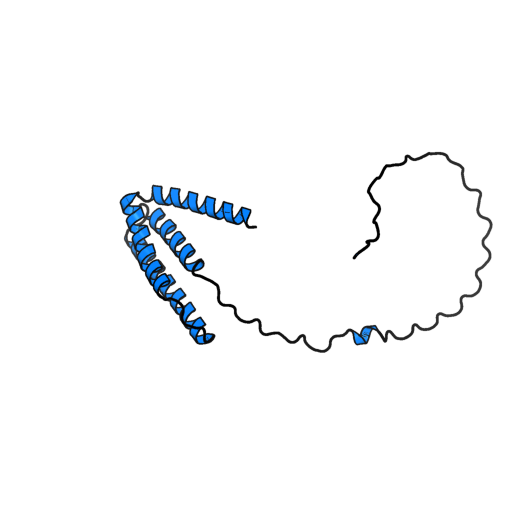051 1.431 -7.164 1.00 95.56 84 ILE A N 1
ATOM 661 C CA . ILE A 1 84 ? 6.452 1.839 -7.010 1.00 95.56 84 ILE A CA 1
ATOM 662 C C . ILE A 1 84 ? 7.386 0.705 -7.435 1.00 95.56 84 ILE A C 1
ATOM 664 O O . ILE A 1 84 ? 8.233 0.908 -8.300 1.00 95.56 84 ILE A O 1
ATOM 668 N N . VAL A 1 85 ? 7.228 -0.489 -6.855 1.00 95.56 85 VAL A N 1
ATOM 669 C CA . VAL A 1 85 ? 8.130 -1.621 -7.118 1.00 95.56 85 VAL A CA 1
ATOM 670 C C . VAL A 1 85 ? 7.978 -2.130 -8.543 1.00 95.56 85 VAL A C 1
ATOM 672 O O . VAL A 1 85 ? 8.982 -2.405 -9.197 1.00 95.56 85 VAL A O 1
ATOM 675 N N . GLY A 1 86 ? 6.748 -2.202 -9.050 1.00 93.31 86 GLY A N 1
ATOM 676 C CA . GLY A 1 86 ? 6.501 -2.600 -10.428 1.00 93.31 86 GLY A CA 1
ATOM 677 C C . GLY A 1 86 ? 7.002 -1.562 -11.435 1.00 93.31 86 GLY A C 1
ATOM 678 O O . GLY A 1 86 ? 7.642 -1.929 -12.413 1.00 93.31 86 GLY A O 1
ATOM 679 N N . GLY A 1 87 ? 6.792 -0.268 -11.167 1.00 92.62 87 GLY A N 1
ATOM 680 C CA . GLY A 1 87 ? 7.237 0.821 -12.043 1.00 92.62 87 GLY A CA 1
ATOM 681 C C . GLY A 1 87 ? 8.740 1.120 -11.995 1.00 92.62 87 GLY A C 1
ATOM 682 O O . GLY A 1 87 ? 9.265 1.792 -12.877 1.00 92.62 87 GLY A O 1
ATOM 683 N N . MET A 1 88 ? 9.470 0.633 -10.992 1.00 94.81 88 MET A N 1
ATOM 684 C CA . MET A 1 88 ? 10.934 0.748 -10.963 1.00 94.81 88 MET A CA 1
ATOM 685 C C . MET A 1 88 ? 11.643 -0.496 -11.510 1.00 94.81 88 MET A C 1
ATOM 687 O O . MET A 1 88 ? 12.856 -0.462 -11.689 1.00 94.81 88 MET A O 1
ATOM 691 N N . ALA A 1 89 ? 10.915 -1.587 -11.760 1.00 92.38 89 ALA A N 1
ATOM 692 C CA . ALA A 1 89 ? 11.476 -2.932 -11.850 1.00 92.38 89 ALA A CA 1
ATOM 693 C C . ALA A 1 89 ? 12.552 -3.131 -12.929 1.00 92.38 89 ALA A C 1
ATOM 695 O O . ALA A 1 89 ? 13.487 -3.895 -12.696 1.00 92.38 89 ALA A O 1
ATOM 696 N N . ASP A 1 90 ? 12.426 -2.434 -14.060 1.00 93.25 90 ASP A N 1
ATOM 697 C CA . ASP A 1 90 ? 13.362 -2.503 -15.194 1.00 93.25 90 ASP A CA 1
ATOM 698 C C . ASP A 1 90 ? 14.503 -1.471 -15.098 1.00 93.25 90 ASP A C 1
ATOM 700 O O . ASP A 1 90 ? 15.402 -1.450 -15.937 1.00 93.25 90 ASP A O 1
ATOM 704 N N . TYR A 1 91 ? 14.473 -0.598 -14.087 1.00 91.94 91 TYR A N 1
ATOM 705 C CA . TYR A 1 91 ? 15.389 0.540 -13.941 1.00 91.94 91 TYR A CA 1
ATOM 706 C C . TYR A 1 91 ? 16.334 0.416 -12.746 1.00 91.94 91 TYR A C 1
ATOM 708 O O . TYR A 1 91 ? 17.189 1.280 -12.551 1.00 91.94 91 TYR A O 1
ATOM 716 N N . VAL A 1 92 ? 16.169 -0.618 -11.922 1.00 94.00 92 VAL A N 1
ATOM 717 C CA . VAL A 1 92 ? 16.976 -0.831 -10.718 1.00 94.00 92 VAL A CA 1
ATOM 718 C C . VAL A 1 92 ? 17.552 -2.232 -10.664 1.00 94.00 92 VAL A C 1
ATOM 720 O O . VAL A 1 92 ? 17.015 -3.173 -11.247 1.00 94.00 92 VAL A O 1
ATOM 723 N N . ASP A 1 93 ? 18.616 -2.378 -9.883 1.00 94.00 93 ASP A N 1
ATOM 724 C CA . ASP A 1 93 ? 19.209 -3.679 -9.625 1.00 94.00 93 ASP A CA 1
ATOM 725 C C . ASP A 1 93 ? 18.221 -4.628 -8.920 1.00 94.00 93 ASP A C 1
ATOM 727 O O . ASP A 1 93 ? 17.446 -4.208 -8.048 1.00 94.00 93 ASP A O 1
ATOM 731 N N . PRO A 1 94 ? 18.295 -5.943 -9.194 1.00 92.94 94 PRO A N 1
ATOM 732 C CA . PRO A 1 94 ? 17.481 -6.938 -8.498 1.00 92.94 94 PRO A CA 1
ATOM 733 C C . PRO A 1 94 ? 17.633 -6.898 -6.969 1.00 92.94 94 PRO A C 1
ATOM 735 O O . PRO A 1 94 ? 16.673 -7.148 -6.240 1.00 92.94 94 PRO A O 1
ATOM 738 N N . SER A 1 95 ? 18.815 -6.535 -6.459 1.00 93.94 95 SER A N 1
ATOM 739 C CA . SER A 1 95 ? 19.066 -6.387 -5.020 1.00 93.94 95 SER A CA 1
ATOM 740 C C . SER A 1 95 ? 18.219 -5.274 -4.392 1.00 93.94 95 SER A C 1
ATOM 742 O O . SER A 1 95 ? 17.658 -5.473 -3.313 1.00 93.94 95 SER A O 1
ATOM 744 N N . ALA A 1 96 ? 18.040 -4.142 -5.081 1.00 94.44 96 ALA A N 1
ATOM 745 C CA . ALA A 1 96 ? 17.161 -3.065 -4.630 1.00 94.44 96 ALA A CA 1
ATOM 746 C C . ALA A 1 96 ? 15.696 -3.525 -4.560 1.00 94.44 96 ALA A C 1
ATOM 748 O O . ALA A 1 96 ? 14.984 -3.182 -3.613 1.00 94.44 96 ALA A O 1
ATOM 749 N N . ARG A 1 97 ? 15.254 -4.369 -5.502 1.00 92.88 97 ARG A N 1
ATOM 750 C CA . ARG A 1 97 ? 13.905 -4.962 -5.473 1.00 92.88 97 ARG A CA 1
ATOM 751 C C . ARG A 1 97 ? 13.718 -5.890 -4.280 1.00 92.88 97 ARG A C 1
ATOM 753 O O . ARG A 1 97 ? 12.689 -5.802 -3.613 1.00 92.88 97 ARG A O 1
ATOM 760 N N . VAL A 1 98 ? 14.704 -6.731 -3.963 1.00 95.50 98 VAL A N 1
ATOM 761 C CA . VAL A 1 98 ? 14.661 -7.585 -2.761 1.00 95.50 98 VAL A CA 1
ATOM 762 C C . VAL A 1 98 ? 14.542 -6.730 -1.500 1.00 95.50 98 VAL A C 1
ATOM 764 O O . VAL A 1 98 ? 13.677 -6.988 -0.663 1.00 95.50 98 VAL A O 1
ATOM 767 N N . VAL A 1 99 ? 15.343 -5.666 -1.385 1.00 96.88 99 VAL A N 1
ATOM 768 C CA . VAL A 1 99 ? 15.259 -4.727 -0.255 1.00 96.88 99 VAL A CA 1
ATOM 769 C C . VAL A 1 99 ? 13.871 -4.086 -0.167 1.00 96.88 99 VAL A C 1
ATOM 771 O O . VAL A 1 99 ? 13.318 -4.003 0.928 1.00 96.88 99 VAL A O 1
ATOM 774 N N . ALA A 1 100 ? 13.264 -3.701 -1.292 1.00 95.06 100 ALA A N 1
ATOM 775 C CA . ALA A 1 100 ? 11.916 -3.135 -1.310 1.00 95.06 100 ALA A CA 1
ATOM 776 C C . ALA A 1 100 ? 10.844 -4.129 -0.822 1.00 95.06 100 ALA A C 1
ATOM 778 O O . ALA A 1 100 ? 9.960 -3.746 -0.054 1.00 95.06 100 ALA A O 1
ATOM 779 N N . HIS A 1 101 ? 10.937 -5.408 -1.202 1.00 96.75 101 HIS A N 1
ATOM 780 C CA . HIS A 1 101 ? 10.040 -6.460 -0.703 1.00 96.75 101 HIS A CA 1
ATOM 781 C C . HIS A 1 101 ? 10.193 -6.670 0.805 1.00 96.75 101 HIS A C 1
ATOM 783 O O . HIS A 1 101 ? 9.202 -6.709 1.535 1.00 96.75 101 HIS A O 1
ATOM 789 N N . LEU A 1 102 ? 11.436 -6.747 1.287 1.00 97.81 102 LEU A N 1
ATOM 790 C CA . LEU A 1 102 ? 11.720 -6.879 2.716 1.00 97.81 102 LEU A CA 1
ATOM 791 C C . LEU A 1 102 ? 11.199 -5.674 3.504 1.00 97.81 102 LEU A C 1
ATOM 793 O O . LEU A 1 102 ? 10.581 -5.848 4.555 1.00 97.81 102 LEU A O 1
ATOM 797 N N . ALA A 1 103 ? 11.393 -4.461 2.983 1.00 97.56 103 ALA A N 1
ATOM 798 C CA . ALA A 1 103 ? 10.868 -3.242 3.586 1.00 97.56 103 ALA A CA 1
ATOM 799 C C . ALA A 1 103 ? 9.334 -3.262 3.641 1.00 97.56 103 ALA A C 1
ATOM 801 O O . ALA A 1 103 ? 8.754 -2.957 4.683 1.00 97.56 103 ALA A O 1
ATOM 802 N N . PHE A 1 104 ? 8.669 -3.677 2.562 1.00 97.31 104 PHE A N 1
ATOM 803 C CA . PHE A 1 104 ? 7.213 -3.798 2.511 1.00 97.31 104 PHE A CA 1
ATOM 804 C C . PHE A 1 104 ? 6.667 -4.799 3.533 1.00 97.31 104 PHE A C 1
ATOM 806 O O . PHE A 1 104 ? 5.777 -4.455 4.316 1.00 97.31 104 PHE A O 1
ATOM 813 N N . TRP A 1 105 ? 7.227 -6.009 3.595 1.00 98.06 105 TRP A N 1
ATOM 814 C CA . TRP A 1 105 ? 6.826 -6.994 4.602 1.00 98.06 105 TRP A CA 1
ATOM 815 C C . TRP A 1 105 ? 7.123 -6.520 6.023 1.00 98.06 105 TRP A C 1
ATOM 817 O O . TRP A 1 105 ? 6.294 -6.715 6.912 1.00 98.06 105 TRP A O 1
ATOM 827 N N . GLY A 1 106 ? 8.252 -5.840 6.232 1.00 98.00 106 GLY A N 1
ATOM 828 C CA . GLY A 1 106 ? 8.585 -5.206 7.505 1.00 98.00 106 GLY A CA 1
ATOM 829 C C . GLY A 1 106 ? 7.544 -4.166 7.925 1.00 98.00 106 GLY A C 1
ATOM 830 O O . GLY A 1 106 ? 7.087 -4.184 9.067 1.00 98.00 106 GLY A O 1
ATOM 831 N N . LEU A 1 107 ? 7.102 -3.307 7.002 1.00 97.19 107 LEU A N 1
ATOM 832 C CA . LEU A 1 107 ? 6.057 -2.312 7.258 1.00 97.19 107 LEU A CA 1
ATOM 833 C C . LEU A 1 107 ? 4.701 -2.958 7.559 1.00 97.19 107 LEU A C 1
ATOM 835 O O . LEU A 1 107 ? 4.020 -2.517 8.486 1.00 97.19 107 LEU A O 1
ATOM 839 N N . ILE A 1 108 ? 4.322 -4.017 6.836 1.00 96.00 108 ILE A N 1
ATOM 840 C CA . ILE A 1 108 ? 3.106 -4.787 7.136 1.00 96.00 108 ILE A CA 1
ATOM 841 C C . ILE A 1 108 ? 3.196 -5.405 8.530 1.00 96.00 108 ILE A C 1
ATOM 843 O O . ILE A 1 108 ? 2.264 -5.250 9.316 1.00 96.00 108 ILE A O 1
ATOM 847 N N . ALA A 1 109 ? 4.305 -6.069 8.861 1.00 96.62 109 ALA A N 1
ATOM 848 C CA . ALA A 1 109 ? 4.502 -6.694 10.165 1.00 96.62 109 ALA A CA 1
ATOM 849 C C . ALA A 1 109 ? 4.485 -5.660 11.303 1.00 96.62 109 ALA A C 1
ATOM 851 O O . ALA A 1 109 ? 3.858 -5.886 12.340 1.00 96.62 109 ALA A O 1
ATOM 852 N N . ALA A 1 110 ? 5.109 -4.499 11.099 1.00 96.88 110 ALA A N 1
ATOM 853 C CA . ALA A 1 110 ? 5.098 -3.402 12.060 1.00 96.88 110 ALA A CA 1
ATOM 854 C C . ALA A 1 110 ? 3.686 -2.833 12.251 1.00 96.88 110 ALA A C 1
ATOM 856 O O . ALA A 1 110 ? 3.216 -2.711 13.382 1.00 96.88 110 ALA A O 1
ATOM 857 N N . ALA A 1 111 ? 2.977 -2.531 11.161 1.00 93.69 111 ALA A N 1
ATOM 858 C CA . ALA A 1 111 ? 1.608 -2.032 11.220 1.00 93.69 111 ALA A CA 1
ATOM 859 C C . ALA A 1 111 ? 0.662 -3.057 11.869 1.00 93.69 111 ALA A C 1
ATOM 861 O O . ALA A 1 111 ? -0.156 -2.684 12.713 1.00 93.69 111 ALA A O 1
ATOM 862 N N . PHE A 1 112 ? 0.837 -4.344 11.568 1.00 93.94 112 PHE A N 1
ATOM 863 C CA . PHE A 1 112 ? 0.136 -5.437 12.231 1.00 93.94 112 PHE A CA 1
ATOM 864 C C . PHE A 1 112 ? 0.404 -5.435 13.740 1.00 93.94 112 PHE A C 1
ATOM 866 O O . PHE A 1 112 ? -0.536 -5.407 14.535 1.00 93.94 112 PHE A O 1
ATOM 873 N N . GLY A 1 113 ? 1.673 -5.371 14.146 1.00 95.06 113 GLY A N 1
ATOM 874 C CA . GLY A 1 113 ? 2.070 -5.281 15.550 1.00 95.06 113 GLY A CA 1
ATOM 875 C C . GLY A 1 113 ? 1.450 -4.076 16.261 1.00 95.06 113 GLY A C 1
ATOM 876 O O . GLY A 1 113 ? 0.924 -4.223 17.363 1.00 95.06 113 GLY A O 1
ATOM 877 N N . VAL A 1 114 ? 1.415 -2.909 15.610 1.00 93.62 114 VAL A N 1
ATOM 878 C CA . VAL A 1 114 ? 0.739 -1.711 16.132 1.00 93.62 114 VAL A CA 1
ATOM 879 C C . VAL A 1 114 ? -0.755 -1.962 16.321 1.00 93.62 114 VAL A C 1
ATOM 881 O O . VAL A 1 114 ? -1.302 -1.581 17.356 1.00 93.62 114 VAL A O 1
ATOM 884 N N . THR A 1 115 ? -1.431 -2.617 15.373 1.00 91.44 115 THR A N 1
ATOM 885 C CA . THR A 1 115 ? -2.859 -2.937 15.539 1.00 91.44 115 THR A CA 1
ATOM 886 C C . THR A 1 115 ? -3.108 -3.889 16.701 1.00 91.44 115 THR A C 1
ATOM 888 O O . THR A 1 115 ? -3.951 -3.588 17.541 1.00 91.44 115 THR A O 1
ATOM 891 N N . VAL A 1 116 ? -2.312 -4.952 16.833 1.00 92.81 116 VAL A N 1
ATOM 892 C CA . VAL A 1 116 ? -2.406 -5.898 17.956 1.00 92.81 116 VAL A CA 1
ATOM 893 C C . VAL A 1 116 ? -2.114 -5.206 19.289 1.00 92.81 116 VAL A C 1
ATOM 895 O O . VAL A 1 116 ? -2.811 -5.434 20.277 1.00 92.81 116 VAL A O 1
ATOM 898 N N . ALA A 1 117 ? -1.111 -4.328 19.336 1.00 92.81 117 ALA A N 1
ATOM 899 C CA . ALA A 1 117 ? -0.781 -3.565 20.535 1.00 92.81 117 ALA A CA 1
ATOM 900 C C . ALA A 1 117 ? -1.924 -2.624 20.943 1.00 92.81 117 ALA A C 1
ATOM 902 O O . ALA A 1 117 ? -2.230 -2.510 22.129 1.00 92.81 117 ALA A O 1
ATOM 903 N N . ARG A 1 118 ? -2.587 -1.978 19.975 1.00 91.38 118 ARG A N 1
ATOM 904 C CA . ARG A 1 118 ? -3.766 -1.140 20.240 1.00 91.38 118 ARG A CA 1
ATOM 905 C C . ARG A 1 118 ? -4.950 -1.966 20.719 1.00 91.38 118 ARG A C 1
ATOM 907 O O . ARG A 1 118 ? -5.579 -1.566 21.689 1.00 91.38 118 ARG A O 1
ATOM 914 N N . GLU A 1 119 ? -5.217 -3.109 20.097 1.00 92.00 119 GLU A N 1
ATOM 915 C CA . GLU A 1 119 ? -6.290 -4.004 20.537 1.00 92.00 119 GLU A CA 1
ATOM 916 C C . GLU A 1 119 ? -6.092 -4.439 21.987 1.00 92.00 119 GLU A C 1
ATOM 918 O O . GLU A 1 119 ? -7.020 -4.328 22.777 1.00 92.00 119 GLU A O 1
ATOM 923 N N . ARG A 1 120 ? -4.869 -4.829 22.368 1.00 90.62 120 ARG A N 1
ATOM 924 C CA . ARG A 1 120 ? -4.549 -5.172 23.763 1.00 90.62 120 ARG A CA 1
ATOM 925 C C . ARG A 1 120 ? -4.665 -3.977 24.707 1.00 90.62 120 ARG A C 1
ATOM 927 O O . ARG A 1 120 ? -5.114 -4.134 25.833 1.00 90.62 120 ARG A O 1
ATOM 934 N N . ARG A 1 121 ? -4.243 -2.787 24.269 1.00 92.19 121 ARG A N 1
ATOM 935 C CA . ARG A 1 121 ? -4.270 -1.569 25.094 1.00 92.19 121 ARG A CA 1
ATOM 936 C C . ARG A 1 121 ? -5.690 -1.069 25.366 1.00 92.19 121 ARG A C 1
ATOM 938 O O . ARG A 1 121 ? -5.922 -0.507 26.430 1.00 92.19 121 ARG A O 1
ATOM 945 N N . TYR A 1 122 ? -6.595 -1.224 24.405 1.00 89.88 122 TYR A N 1
ATOM 946 C CA . TYR A 1 122 ? -7.978 -0.744 24.488 1.00 89.88 122 TYR A CA 1
ATOM 947 C C . TYR A 1 122 ? -9.002 -1.873 24.694 1.00 89.88 122 TYR A C 1
ATOM 949 O O . TYR A 1 122 ? -10.197 -1.617 24.583 1.00 89.88 122 TYR A O 1
ATOM 957 N N . ASP A 1 123 ? -8.536 -3.096 24.971 1.00 89.19 123 ASP A N 1
ATOM 958 C CA . ASP A 1 123 ? -9.343 -4.313 25.151 1.00 89.19 123 ASP A CA 1
ATOM 959 C C . ASP A 1 123 ? -10.372 -4.537 24.025 1.00 89.19 123 ASP A C 1
ATOM 961 O O . ASP A 1 123 ? -11.531 -4.900 24.229 1.00 89.19 123 ASP A O 1
ATOM 965 N N . TRP A 1 124 ? -9.955 -4.251 22.788 1.00 89.69 124 TRP A N 1
ATOM 966 C CA . TRP A 1 124 ? -10.802 -4.441 21.617 1.00 89.69 124 TRP A CA 1
ATOM 967 C C . TRP A 1 124 ? -10.834 -5.907 21.196 1.00 89.69 124 TRP A C 1
ATOM 969 O O . TRP A 1 124 ? -9.828 -6.617 21.258 1.00 89.69 124 TRP A O 1
ATOM 979 N N . SER A 1 125 ? -11.975 -6.337 20.652 1.00 88.69 125 SER A N 1
ATOM 980 C CA . SER A 1 125 ? -12.093 -7.661 20.046 1.00 88.69 125 SER A CA 1
ATOM 981 C C . SER A 1 125 ? -11.060 -7.852 18.919 1.00 88.69 125 SER A C 1
ATOM 983 O O . SER A 1 125 ? -10.828 -6.921 18.135 1.00 88.69 125 SER A O 1
ATOM 985 N N . PRO A 1 126 ? -10.433 -9.037 18.803 1.00 87.50 126 PRO A N 1
ATOM 986 C CA . PRO A 1 126 ? -9.476 -9.306 17.736 1.00 87.50 126 PRO A CA 1
ATOM 987 C C . PRO A 1 126 ? -10.099 -9.127 16.351 1.00 87.50 126 PRO A C 1
ATOM 989 O O . PRO A 1 126 ? -11.158 -9.684 16.062 1.00 87.50 126 PRO A O 1
ATOM 992 N N . GLU A 1 127 ? -9.427 -8.383 15.477 1.00 86.94 127 GLU A N 1
ATOM 993 C CA . GLU A 1 127 ? -9.833 -8.276 14.077 1.00 86.94 127 GLU A CA 1
ATOM 994 C C . GLU A 1 127 ? -9.419 -9.491 13.240 1.00 86.94 127 GLU A C 1
ATOM 996 O O . GLU A 1 127 ? -8.545 -10.286 13.604 1.00 86.94 127 GLU A O 1
ATOM 1001 N N . ALA A 1 128 ? -10.017 -9.588 12.051 1.00 90.44 128 ALA A N 1
ATOM 1002 C CA . ALA A 1 128 ? -9.608 -10.548 11.044 1.00 90.44 128 ALA A CA 1
ATOM 1003 C C . ALA A 1 128 ? -8.128 -10.338 10.672 1.00 90.44 128 ALA A C 1
ATOM 1005 O O . ALA A 1 128 ? -7.701 -9.249 10.294 1.00 90.44 128 ALA A O 1
ATOM 1006 N N . ARG A 1 129 ? -7.328 -11.404 10.773 1.00 92.31 129 ARG A N 1
ATOM 1007 C CA . ARG A 1 129 ? -5.881 -11.357 10.495 1.00 92.31 129 ARG A CA 1
ATOM 1008 C C . ARG A 1 129 ? -5.545 -11.651 9.031 1.00 92.31 129 ARG A C 1
ATOM 1010 O O . ARG A 1 129 ? -4.506 -11.216 8.547 1.00 92.31 129 ARG A O 1
ATOM 1017 N N . TRP A 1 130 ? -6.442 -12.336 8.315 1.00 94.06 130 TRP A N 1
ATOM 1018 C CA . TRP A 1 130 ? -6.257 -12.718 6.912 1.00 94.06 130 TRP A CA 1
ATOM 1019 C C . TRP A 1 130 ? -5.958 -11.545 5.955 1.00 94.06 130 TRP A C 1
ATOM 1021 O O . TRP A 1 130 ? -5.145 -11.763 5.057 1.00 94.06 130 TRP A O 1
ATOM 1031 N N . PRO A 1 131 ? -6.499 -10.312 6.122 1.00 94.56 131 PRO A N 1
ATOM 1032 C CA . PRO A 1 131 ? -6.213 -9.213 5.198 1.00 94.56 131 PRO A CA 1
ATOM 1033 C C . PRO A 1 131 ? -4.735 -8.823 5.192 1.00 94.56 131 PRO A C 1
ATOM 1035 O O . PRO A 1 131 ? -4.203 -8.445 4.155 1.00 94.56 131 PRO A O 1
ATOM 1038 N N . TRP A 1 132 ? -4.050 -8.964 6.330 1.00 94.62 132 TRP A N 1
ATOM 1039 C CA . TRP A 1 132 ? -2.618 -8.687 6.454 1.00 94.62 132 TRP A CA 1
ATOM 1040 C C . TRP A 1 132 ? -1.779 -9.678 5.652 1.00 94.62 132 TRP A C 1
ATOM 1042 O O . TRP A 1 132 ? -0.885 -9.273 4.913 1.00 94.62 132 TRP A O 1
ATOM 1052 N N . ALA A 1 133 ? -2.105 -10.969 5.753 1.00 93.94 133 ALA A N 1
ATOM 1053 C CA . ALA A 1 133 ? -1.452 -12.010 4.966 1.00 93.94 133 ALA A CA 1
ATOM 1054 C C . ALA A 1 133 ? -1.759 -11.853 3.468 1.00 93.94 133 ALA A C 1
ATOM 1056 O O . ALA A 1 133 ? -0.854 -11.944 2.640 1.00 93.94 133 ALA A O 1
ATOM 1057 N N . ALA A 1 134 ? -3.016 -11.552 3.129 1.00 95.44 134 ALA A N 1
ATOM 1058 C CA . ALA A 1 134 ? -3.435 -11.301 1.756 1.00 95.44 134 ALA A CA 1
ATOM 1059 C C . ALA A 1 134 ? -2.706 -10.095 1.147 1.00 95.44 134 ALA A C 1
ATOM 1061 O O . ALA A 1 134 ? -2.246 -10.182 0.016 1.00 95.44 134 ALA A O 1
ATOM 1062 N N . ALA A 1 135 ? -2.534 -9.004 1.896 1.00 93.88 135 ALA A N 1
ATOM 1063 C CA . ALA A 1 135 ? -1.762 -7.848 1.451 1.00 93.88 135 ALA A CA 1
ATOM 1064 C C . ALA A 1 135 ? -0.271 -8.180 1.273 1.00 93.88 135 ALA A C 1
ATOM 1066 O O . ALA A 1 135 ? 0.318 -7.823 0.257 1.00 93.88 135 ALA A O 1
ATOM 1067 N N . ALA A 1 136 ? 0.330 -8.903 2.224 1.00 93.94 136 ALA A N 1
ATOM 1068 C CA . ALA A 1 136 ? 1.750 -9.253 2.182 1.00 93.94 136 ALA A CA 1
ATOM 1069 C C . ALA A 1 136 ? 2.108 -10.139 0.986 1.00 93.94 136 ALA A C 1
ATOM 1071 O O . ALA A 1 136 ? 3.078 -9.869 0.276 1.00 93.94 136 ALA A O 1
ATOM 1072 N N . ILE A 1 137 ? 1.323 -11.194 0.769 1.00 95.75 137 ILE A N 1
ATOM 1073 C CA . ILE A 1 137 ? 1.552 -12.167 -0.301 1.00 95.75 137 ILE A CA 1
ATOM 1074 C C . ILE A 1 137 ? 1.039 -11.602 -1.624 1.00 95.75 137 ILE A C 1
ATOM 1076 O O . ILE A 1 137 ? 1.757 -11.596 -2.620 1.00 95.75 137 ILE A O 1
ATOM 1080 N N . GLY A 1 138 ? -0.192 -11.093 -1.626 1.00 95.31 138 GLY A N 1
ATOM 1081 C CA . GLY A 1 138 ? -0.848 -10.571 -2.817 1.00 95.31 138 GLY A CA 1
ATOM 1082 C C . GLY A 1 138 ? -0.135 -9.356 -3.394 1.00 95.31 138 GLY A C 1
ATOM 1083 O O . GLY A 1 138 ? 0.026 -9.294 -4.603 1.00 95.31 138 GLY A O 1
ATOM 1084 N N . GLY A 1 139 ? 0.353 -8.433 -2.559 1.00 93.50 139 GLY A N 1
ATOM 1085 C CA . GLY A 1 139 ? 1.121 -7.276 -3.021 1.00 93.50 139 GLY A CA 1
ATOM 1086 C C . GLY A 1 139 ? 2.417 -7.676 -3.722 1.00 93.50 139 GLY A C 1
ATOM 1087 O O . GLY A 1 139 ? 2.668 -7.234 -4.840 1.00 93.50 139 GLY A O 1
ATOM 1088 N N . ALA A 1 140 ? 3.214 -8.548 -3.097 1.00 93.81 140 ALA A N 1
ATOM 1089 C CA . ALA A 1 140 ? 4.471 -9.029 -3.672 1.00 93.81 140 ALA A CA 1
ATOM 1090 C C . ALA A 1 140 ? 4.238 -9.802 -4.981 1.00 93.81 140 ALA A C 1
ATOM 1092 O O . ALA A 1 140 ? 4.856 -9.506 -6.000 1.00 93.81 140 ALA A O 1
ATOM 1093 N N . LEU A 1 141 ? 3.288 -10.746 -4.980 1.00 96.00 141 LEU A N 1
ATOM 1094 C CA . LEU A 1 141 ? 2.941 -11.505 -6.183 1.00 96.00 141 LEU A CA 1
ATOM 1095 C C . LEU A 1 141 ? 2.411 -10.601 -7.294 1.00 96.00 141 LEU A C 1
ATOM 1097 O O . LEU A 1 141 ? 2.804 -10.767 -8.442 1.00 96.00 141 LEU A O 1
ATOM 1101 N N . ALA A 1 142 ? 1.538 -9.646 -6.970 1.00 94.81 142 ALA A N 1
ATOM 1102 C CA . ALA A 1 142 ? 0.985 -8.733 -7.960 1.00 94.81 142 ALA A CA 1
ATOM 1103 C C . ALA A 1 142 ? 2.081 -7.895 -8.618 1.00 94.81 142 ALA A C 1
ATOM 1105 O O . ALA A 1 142 ? 2.081 -7.795 -9.840 1.00 94.81 142 ALA A O 1
ATOM 1106 N N . ALA A 1 143 ? 3.015 -7.338 -7.839 1.00 93.69 143 ALA A N 1
ATOM 1107 C CA . ALA A 1 143 ? 4.126 -6.554 -8.373 1.00 93.69 143 ALA A CA 1
ATOM 1108 C C . ALA A 1 143 ? 4.965 -7.370 -9.366 1.00 93.69 143 ALA A C 1
ATOM 1110 O O . ALA A 1 143 ? 5.183 -6.938 -10.496 1.00 93.69 143 ALA A O 1
ATOM 1111 N N . GLU A 1 144 ? 5.372 -8.576 -8.974 1.00 95.56 144 GLU A N 1
ATOM 1112 C CA . GLU A 1 144 ? 6.208 -9.442 -9.807 1.00 95.56 144 GLU A CA 1
ATOM 1113 C C . GLU A 1 144 ? 5.469 -9.942 -11.054 1.00 95.56 144 GLU A C 1
ATOM 1115 O O . GLU A 1 144 ? 5.998 -9.868 -12.162 1.00 95.56 144 GLU A O 1
ATOM 1120 N N . VAL A 1 145 ? 4.220 -10.390 -10.910 1.00 96.38 145 VAL A N 1
ATOM 1121 C CA . VAL A 1 145 ? 3.418 -10.880 -12.040 1.00 96.38 145 VAL A CA 1
ATOM 1122 C C . VAL A 1 145 ? 3.121 -9.763 -13.039 1.00 96.38 145 VAL A C 1
ATOM 1124 O O . VAL A 1 145 ? 3.221 -10.004 -14.240 1.00 96.38 145 VAL A O 1
ATOM 1127 N N . LEU A 1 146 ? 2.794 -8.546 -12.585 1.00 93.88 146 LEU A N 1
ATOM 1128 C CA . LEU A 1 146 ? 2.561 -7.416 -13.492 1.00 93.88 146 LEU A CA 1
ATOM 1129 C C . LEU A 1 146 ? 3.810 -7.087 -14.306 1.00 93.88 146 LEU A C 1
ATOM 1131 O O . LEU A 1 146 ? 3.714 -6.900 -15.517 1.00 93.88 146 LEU A O 1
ATOM 1135 N N . VAL A 1 147 ? 4.969 -7.034 -13.650 1.00 93.38 147 VAL A N 1
ATOM 1136 C CA . VAL A 1 147 ? 6.242 -6.750 -14.319 1.00 93.38 147 VAL A CA 1
ATOM 1137 C C . VAL A 1 147 ? 6.574 -7.849 -15.320 1.00 93.38 147 VAL A C 1
ATOM 1139 O O . VAL A 1 147 ? 6.885 -7.549 -16.466 1.00 93.38 147 VAL A O 1
ATOM 1142 N N . LEU A 1 148 ? 6.466 -9.117 -14.923 1.00 94.31 148 LEU A N 1
ATOM 1143 C CA . LEU A 1 148 ? 6.772 -10.241 -15.808 1.00 94.31 148 LEU A CA 1
ATOM 1144 C C . LEU A 1 148 ? 5.821 -10.322 -17.010 1.00 94.31 148 LEU A C 1
ATOM 1146 O O . LEU A 1 148 ? 6.245 -10.715 -18.093 1.00 94.31 148 LEU A O 1
ATOM 1150 N N . ALA A 1 149 ? 4.548 -9.962 -16.830 1.00 96.00 149 ALA A N 1
ATOM 1151 C CA . ALA A 1 149 ? 3.542 -10.042 -17.885 1.00 96.00 149 ALA A CA 1
ATOM 1152 C C . ALA A 1 149 ? 3.540 -8.827 -18.828 1.00 96.00 149 ALA A C 1
ATOM 1154 O O . ALA A 1 149 ? 3.286 -8.991 -20.021 1.00 96.00 149 ALA A O 1
ATOM 1155 N N . PHE A 1 150 ? 3.788 -7.618 -18.312 1.00 94.62 150 PHE A N 1
ATOM 1156 C CA . PHE A 1 150 ? 3.565 -6.366 -19.051 1.00 94.62 150 PHE A CA 1
ATOM 1157 C C . PHE A 1 150 ? 4.772 -5.418 -19.084 1.00 94.62 150 PHE A C 1
ATOM 1159 O O . PHE A 1 150 ? 4.770 -4.461 -19.861 1.00 94.62 150 PHE A O 1
ATOM 1166 N N . GLY A 1 151 ? 5.795 -5.665 -18.266 1.00 92.62 151 GLY A N 1
ATOM 1167 C CA . GLY A 1 151 ? 6.946 -4.782 -18.095 1.00 92.62 151 GLY A CA 1
ATOM 1168 C C . GLY A 1 151 ? 6.643 -3.534 -17.262 1.00 92.62 151 GLY A C 1
ATOM 1169 O O . GLY A 1 151 ? 5.490 -3.129 -17.073 1.00 92.62 151 GLY A O 1
ATOM 1170 N N . SER A 1 152 ? 7.702 -2.886 -16.781 1.00 92.81 152 SER A N 1
ATOM 1171 C CA . SER A 1 152 ? 7.613 -1.682 -15.951 1.00 92.81 152 SER A CA 1
ATOM 1172 C C . SER A 1 152 ? 6.854 -0.507 -16.605 1.00 92.81 152 SER A C 1
ATOM 1174 O O . SER A 1 152 ? 6.015 0.104 -15.932 1.00 92.81 152 SER A O 1
ATOM 1176 N N . PRO A 1 153 ? 7.024 -0.196 -17.913 1.00 94.75 153 PRO A N 1
ATOM 1177 C CA . PRO A 1 153 ? 6.331 0.937 -18.536 1.00 94.75 153 PRO A CA 1
ATOM 1178 C C . PRO A 1 153 ? 4.803 0.837 -18.470 1.00 94.75 153 PRO A C 1
ATOM 1180 O O . PRO A 1 153 ? 4.125 1.836 -18.225 1.00 94.75 153 PRO A O 1
ATOM 1183 N N . ALA A 1 154 ? 4.246 -0.365 -18.642 1.00 94.62 154 ALA A N 1
ATOM 1184 C CA . ALA A 1 154 ? 2.807 -0.583 -18.540 1.00 94.62 154 ALA A CA 1
ATOM 1185 C C . ALA A 1 154 ? 2.304 -0.352 -17.107 1.00 94.62 154 ALA A C 1
ATOM 1187 O O . ALA A 1 154 ? 1.258 0.273 -16.911 1.00 94.62 154 ALA A O 1
ATOM 1188 N N . VAL A 1 155 ? 3.077 -0.790 -16.105 1.00 93.69 155 VAL A N 1
ATOM 1189 C CA . VAL A 1 155 ? 2.772 -0.536 -14.691 1.00 93.69 155 VAL A CA 1
ATOM 1190 C C . VAL A 1 155 ? 2.791 0.961 -14.395 1.00 93.69 155 VAL A C 1
ATOM 1192 O O . VAL A 1 155 ? 1.877 1.447 -13.730 1.00 93.69 155 VAL A O 1
ATOM 1195 N N . ILE A 1 156 ? 3.762 1.712 -14.924 1.00 95.44 156 ILE A N 1
ATOM 1196 C CA . ILE A 1 156 ? 3.817 3.175 -14.777 1.00 95.44 156 ILE A CA 1
ATOM 1197 C C . ILE A 1 156 ? 2.561 3.823 -15.365 1.00 95.44 156 ILE A C 1
ATOM 1199 O O . ILE A 1 156 ? 1.900 4.603 -14.679 1.00 95.44 156 ILE A O 1
ATOM 1203 N N . VAL A 1 157 ? 2.193 3.492 -16.605 1.00 97.12 157 VAL A N 1
ATOM 1204 C CA . VAL A 1 157 ? 1.005 4.074 -17.254 1.00 97.12 157 VAL A CA 1
ATOM 1205 C C . VAL A 1 157 ? -0.263 3.755 -16.460 1.00 97.12 157 VAL A C 1
ATOM 1207 O O . VAL A 1 157 ? -1.034 4.664 -16.146 1.00 97.12 157 VAL A O 1
ATOM 1210 N N . GLY A 1 158 ? -0.457 2.493 -16.064 1.00 94.38 158 GLY A N 1
ATOM 1211 C CA . GLY A 1 158 ? -1.588 2.094 -15.222 1.00 94.38 158 GLY A CA 1
ATOM 1212 C C . GLY A 1 158 ? -1.610 2.832 -13.880 1.00 94.38 158 GLY A C 1
ATOM 1213 O O . GLY A 1 158 ? -2.663 3.288 -13.436 1.00 94.38 158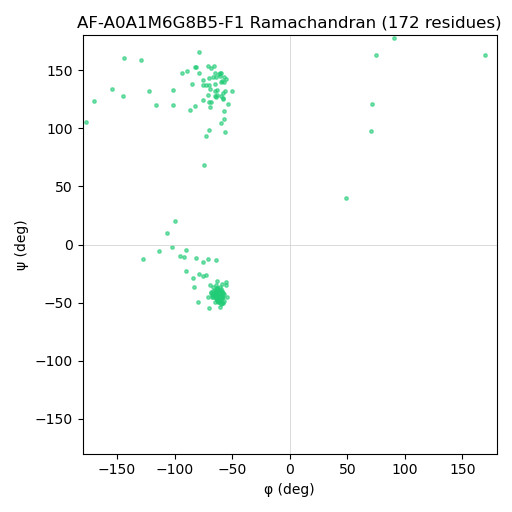 GLY A O 1
ATOM 1214 N N . SER A 1 159 ? -0.440 3.030 -13.271 1.00 95.06 159 SER A N 1
ATOM 1215 C CA . SER A 1 159 ? -0.274 3.783 -12.024 1.00 95.06 159 SER A CA 1
ATOM 1216 C C . SER A 1 159 ? -0.707 5.241 -12.174 1.00 95.06 159 SER A C 1
ATOM 1218 O O . SER A 1 159 ? -1.441 5.754 -11.332 1.00 95.06 159 SER A O 1
ATOM 1220 N N . LEU A 1 160 ? -0.304 5.906 -13.259 1.00 97.31 160 LEU A N 1
ATOM 1221 C CA . LEU A 1 160 ? -0.695 7.289 -13.539 1.00 97.31 160 LEU A CA 1
ATOM 1222 C C . LEU A 1 160 ? -2.208 7.421 -13.747 1.00 97.31 160 LEU A C 1
ATOM 1224 O O . LEU A 1 160 ? -2.812 8.354 -13.222 1.00 97.31 160 LEU A O 1
ATOM 1228 N N . ILE A 1 161 ? -2.829 6.467 -14.448 1.00 97.12 161 ILE A N 1
ATOM 1229 C CA . ILE A 1 161 ? -4.287 6.429 -14.632 1.00 97.12 161 ILE A CA 1
ATOM 1230 C C . ILE A 1 161 ? -4.995 6.274 -13.282 1.00 97.12 161 ILE A C 1
ATOM 1232 O O . ILE A 1 161 ? -5.931 7.019 -12.991 1.00 97.12 161 ILE A O 1
ATOM 1236 N N . LEU A 1 162 ? -4.539 5.344 -12.437 1.00 95.81 162 LEU A N 1
ATOM 1237 C CA . LEU A 1 162 ? -5.115 5.130 -11.107 1.00 95.81 162 LEU A CA 1
ATOM 1238 C C . LEU A 1 162 ? -4.967 6.361 -10.207 1.00 95.81 162 LEU A C 1
ATOM 1240 O O . LEU A 1 162 ? -5.913 6.714 -9.505 1.00 95.81 162 LEU A O 1
ATOM 1244 N N . LEU A 1 163 ? -3.816 7.037 -10.246 1.00 96.56 163 LEU A N 1
ATOM 1245 C CA . LEU A 1 163 ? -3.601 8.281 -9.504 1.00 96.56 163 LEU A CA 1
ATOM 1246 C C . LEU A 1 163 ? -4.506 9.403 -10.006 1.00 96.56 163 LEU A C 1
ATOM 1248 O O . LEU A 1 163 ? -5.111 10.089 -9.187 1.00 96.56 163 LEU A O 1
ATOM 1252 N N . ALA A 1 164 ? -4.634 9.571 -11.324 1.00 96.31 164 ALA A N 1
ATOM 1253 C CA . ALA A 1 164 ? -5.517 10.571 -11.914 1.00 96.31 164 ALA A CA 1
ATOM 1254 C C . ALA A 1 164 ? -6.983 10.317 -11.535 1.00 96.31 164 ALA A C 1
ATOM 1256 O O . ALA A 1 164 ? -7.681 11.243 -11.126 1.00 96.31 164 ALA A O 1
ATOM 1257 N N . LEU A 1 165 ? -7.432 9.059 -11.596 1.00 96.25 165 LEU A N 1
ATOM 1258 C CA . LEU A 1 165 ? -8.783 8.672 -11.192 1.00 96.25 165 LEU A CA 1
ATOM 1259 C C . LEU A 1 165 ? -9.012 8.888 -9.692 1.00 96.25 165 LEU A C 1
ATOM 1261 O O . LEU A 1 165 ? -10.030 9.451 -9.298 1.00 96.25 165 LEU A O 1
ATOM 1265 N N . GLY A 1 166 ? -8.060 8.474 -8.853 1.00 91.94 166 GLY A N 1
ATOM 1266 C CA . GLY A 1 166 ? -8.121 8.687 -7.410 1.00 91.94 166 GLY A CA 1
ATOM 1267 C C . GLY A 1 166 ? -8.183 10.173 -7.058 1.00 91.94 166 GLY A C 1
ATOM 1268 O O . GLY A 1 166 ? -9.039 10.581 -6.277 1.00 91.94 166 GLY A O 1
ATOM 1269 N N . ALA A 1 167 ? -7.337 10.995 -7.682 1.00 93.69 167 ALA A N 1
ATOM 1270 C CA . ALA A 1 167 ? -7.350 12.445 -7.515 1.00 93.69 167 ALA A CA 1
ATOM 1271 C C . ALA A 1 167 ? -8.676 13.063 -7.978 1.00 93.69 167 ALA A C 1
ATOM 1273 O O . ALA A 1 167 ? -9.248 13.879 -7.262 1.00 93.69 167 ALA A O 1
ATOM 1274 N N . PHE A 1 168 ? -9.201 12.638 -9.128 1.00 95.19 168 PHE A N 1
ATOM 1275 C CA . PHE A 1 168 ? -10.494 13.093 -9.634 1.00 95.19 168 PHE A CA 1
ATOM 1276 C C . PHE A 1 168 ? -11.634 12.797 -8.650 1.00 95.19 168 PHE A C 1
ATOM 1278 O O . PHE A 1 168 ? -12.422 13.685 -8.333 1.00 95.19 168 PHE A O 1
ATOM 1285 N N . VAL A 1 169 ? -11.690 11.578 -8.104 1.00 93.62 169 VAL A N 1
ATOM 1286 C CA . VAL A 1 169 ? -12.688 11.206 -7.089 1.00 93.62 169 VAL A CA 1
ATOM 1287 C C . VAL A 1 169 ? -12.528 12.038 -5.815 1.00 93.62 169 VAL A C 1
ATOM 1289 O O . VAL A 1 169 ? -13.529 12.468 -5.248 1.00 93.62 169 VAL A O 1
ATOM 1292 N N . LEU A 1 170 ? -11.294 12.301 -5.374 1.00 92.81 170 LEU A N 1
ATOM 1293 C CA . LEU A 1 170 ? -11.037 13.154 -4.210 1.00 92.81 170 LEU A CA 1
ATOM 1294 C C . LEU A 1 170 ? -11.512 14.596 -4.429 1.00 92.81 170 LEU A C 1
ATOM 1296 O O . LEU A 1 170 ? -12.055 15.183 -3.501 1.00 92.81 170 LEU A O 1
ATOM 1300 N N . VAL A 1 171 ? -11.359 15.143 -5.640 1.00 95.62 171 VAL A N 1
ATOM 1301 C CA . VAL A 1 171 ? -11.881 16.475 -5.998 1.00 95.62 171 VAL A CA 1
ATOM 1302 C C . VAL A 1 171 ? -13.409 16.499 -6.008 1.00 95.62 171 VAL A C 1
ATOM 1304 O O . VAL A 1 171 ? -13.989 17.494 -5.603 1.00 95.62 171 VAL A O 1
ATOM 1307 N N . LEU A 1 172 ? -14.074 15.423 -6.441 1.00 93.62 172 LEU A N 1
ATOM 1308 C CA . LEU A 1 172 ? -15.541 15.344 -6.411 1.00 93.62 172 LEU A CA 1
ATOM 1309 C C . LEU A 1 172 ? -16.121 15.174 -4.999 1.00 93.62 172 LEU A C 1
ATOM 1311 O O . LEU A 1 172 ? -17.284 15.501 -4.776 1.00 93.62 172 LEU A O 1
ATOM 1315 N N . ALA A 1 173 ? -15.351 14.592 -4.080 1.00 89.94 173 ALA A N 1
ATOM 1316 C CA . ALA A 1 173 ? -15.784 14.318 -2.712 1.00 89.94 173 ALA A CA 1
ATOM 1317 C C . ALA A 1 173 ? -15.454 15.447 -1.716 1.00 89.94 173 ALA A C 1
ATOM 1319 O O . ALA A 1 173 ? -15.910 15.374 -0.572 1.00 89.94 173 ALA A O 1
ATOM 1320 N N . GLY A 1 174 ? -14.635 16.426 -2.119 1.00 65.56 174 GLY A N 1
ATOM 1321 C CA . GLY A 1 174 ? -14.275 17.620 -1.343 1.00 65.56 174 GLY A CA 1
ATOM 1322 C C . GLY A 1 174 ? -15.121 18.827 -1.713 1.00 65.56 174 GLY A C 1
ATOM 1323 O O . GLY A 1 174 ? -15.305 19.675 -0.813 1.00 65.56 174 GLY A O 1
#